Protein AF-A0AA38CQ23-F1 (afdb_monomer_lite)

Foldseek 3Di:
DCVQQWDQEDQDPVNVVVQVVQVVVPQDDEPEEDCDDDGGGYRHIDSAYHVRDGGDPVSVCVVPDPVPDDDDPPDDDDDDDDDDD

Structure (mmCIF, N/CA/C/O backbone):
data_AF-A0AA38CQ23-F1
#
_entry.id   AF-A0AA38CQ23-F1
#
loop_
_atom_site.group_PDB
_atom_site.id
_atom_site.type_symbol
_atom_site.label_atom_id
_atom_site.label_alt_id
_atom_site.label_comp_id
_atom_site.label_asym_id
_atom_site.label_entity_id
_atom_site.label_seq_id
_atom_site.pdbx_PDB_ins_code
_atom_site.Cartn_x
_atom_site.Cartn_y
_atom_site.Cartn_z
_atom_site.occupancy
_atom_site.B_iso_or_equiv
_atom_site.auth_seq_id
_atom_site.auth_comp_id
_atom_site.auth_asym_id
_atom_site.auth_atom_id
_atom_site.pdbx_PDB_model_num
ATOM 1 N N . VAL A 1 1 ? -0.015 9.245 7.860 1.00 78.50 1 VAL A N 1
ATOM 2 C CA . VAL A 1 1 ? -0.528 7.921 7.424 1.00 78.50 1 VAL A CA 1
ATOM 3 C C . VAL A 1 1 ? 0.533 7.205 6.615 1.00 78.50 1 VAL A C 1
ATOM 5 O O . VAL A 1 1 ? 1.031 6.201 7.099 1.00 78.50 1 VAL A O 1
ATOM 8 N N . GLU A 1 2 ? 0.926 7.741 5.456 1.00 76.88 2 GLU A N 1
ATOM 9 C CA . GLU A 1 2 ? 1.914 7.119 4.558 1.00 76.88 2 GLU A CA 1
ATOM 10 C C . GLU A 1 2 ? 3.235 6.781 5.255 1.00 76.88 2 GLU A C 1
ATOM 12 O O . GLU A 1 2 ? 3.683 5.655 5.135 1.00 76.88 2 GLU A O 1
ATOM 17 N N . GLU A 1 3 ? 3.780 7.661 6.097 1.00 83.19 3 GLU A N 1
ATOM 18 C CA . GLU A 1 3 ? 5.013 7.393 6.864 1.00 83.19 3 GLU A CA 1
ATOM 19 C C . GLU A 1 3 ? 4.971 6.111 7.723 1.00 83.19 3 GLU A C 1
ATOM 21 O O . GLU A 1 3 ? 6.001 5.486 7.955 1.00 83.19 3 GLU A O 1
ATOM 26 N N . LYS A 1 4 ? 3.787 5.698 8.196 1.00 89.25 4 LYS A N 1
ATOM 27 C CA . LYS A 1 4 ? 3.638 4.525 9.071 1.00 89.25 4 LYS A CA 1
ATOM 28 C C . LYS A 1 4 ? 3.459 3.225 8.300 1.00 89.25 4 LYS A C 1
ATOM 30 O O . LYS A 1 4 ? 3.863 2.175 8.786 1.00 89.25 4 LYS A O 1
ATOM 35 N N . VAL A 1 5 ? 2.782 3.283 7.153 1.00 93.75 5 VAL A N 1
ATOM 36 C CA . VAL A 1 5 ? 2.292 2.081 6.458 1.00 93.75 5 VAL A CA 1
ATOM 37 C C . VAL A 1 5 ? 2.799 1.940 5.032 1.00 93.75 5 VAL A C 1
ATOM 39 O O . VAL A 1 5 ? 2.671 0.860 4.471 1.00 93.75 5 VAL A O 1
ATOM 42 N N . ALA A 1 6 ? 3.351 2.995 4.439 1.00 95.19 6 ALA A N 1
ATOM 43 C CA . ALA A 1 6 ? 3.906 2.992 3.096 1.00 95.19 6 ALA A CA 1
ATOM 44 C C . ALA A 1 6 ? 5.430 3.126 3.160 1.00 95.19 6 ALA A C 1
ATOM 46 O O . ALA A 1 6 ? 5.986 3.944 3.885 1.00 95.19 6 ALA A O 1
ATOM 47 N N . ASN A 1 7 ? 6.104 2.311 2.363 1.00 95.06 7 ASN A N 1
ATOM 48 C CA . ASN A 1 7 ? 7.549 2.207 2.303 1.00 95.06 7 ASN A CA 1
ATOM 49 C C . ASN A 1 7 ? 8.004 2.317 0.850 1.00 95.06 7 ASN A C 1
ATOM 51 O O . ASN A 1 7 ? 7.311 1.874 -0.072 1.00 95.06 7 ASN A O 1
ATOM 55 N N . ARG A 1 8 ? 9.210 2.849 0.639 1.00 95.38 8 ARG A N 1
ATOM 56 C CA . ARG A 1 8 ? 9.894 2.698 -0.646 1.00 95.38 8 ARG A CA 1
ATOM 57 C C . ARG A 1 8 ? 10.300 1.229 -0.809 1.00 95.38 8 ARG A C 1
ATOM 5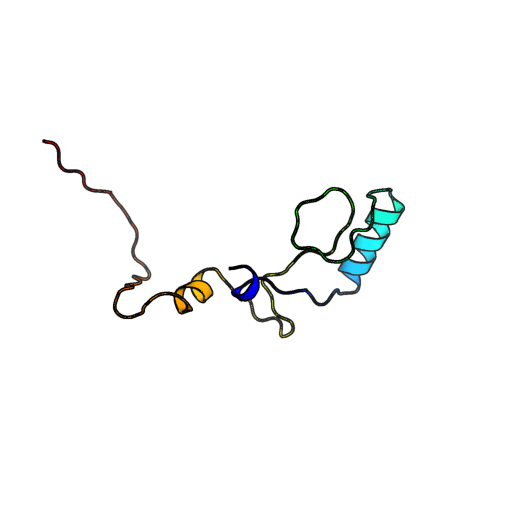9 O O . ARG A 1 8 ? 11.028 0.737 0.050 1.00 95.38 8 ARG A O 1
ATOM 66 N N . PRO A 1 9 ? 9.859 0.528 -1.866 1.00 95.75 9 PRO A N 1
ATOM 67 C CA . PRO A 1 9 ? 10.141 -0.892 -2.010 1.00 95.75 9 PRO A CA 1
ATOM 68 C C . PRO A 1 9 ? 11.589 -1.147 -2.435 1.00 95.75 9 PRO A C 1
ATOM 70 O O . PRO A 1 9 ? 12.210 -0.332 -3.123 1.00 95.75 9 PRO A O 1
ATOM 73 N N . ILE A 1 10 ? 12.084 -2.340 -2.109 1.00 95.56 10 ILE A N 1
ATOM 74 C CA . ILE A 1 10 ? 13.237 -2.931 -2.789 1.00 95.56 10 ILE A CA 1
ATOM 75 C C . ILE A 1 10 ? 12.744 -3.463 -4.139 1.00 95.56 10 ILE A C 1
ATOM 77 O O . ILE A 1 10 ? 11.856 -4.315 -4.191 1.00 95.56 10 ILE A O 1
ATOM 81 N N . VAL A 1 11 ? 13.296 -2.942 -5.235 1.00 96.12 11 VAL A N 1
ATOM 82 C CA . VAL A 1 11 ? 12.893 -3.323 -6.595 1.00 96.12 11 VAL A CA 1
ATOM 83 C C . VAL A 1 11 ? 13.647 -4.586 -7.012 1.00 96.12 11 VAL A C 1
ATOM 85 O O . VAL A 1 11 ? 14.876 -4.605 -7.032 1.00 96.12 11 VAL A O 1
ATOM 88 N N . GLY A 1 12 ? 12.901 -5.653 -7.304 1.00 96.31 12 GLY A N 1
ATOM 89 C CA . GLY A 1 12 ? 13.441 -6.920 -7.796 1.00 96.31 12 GLY A CA 1
ATOM 90 C C . GLY A 1 12 ? 13.571 -6.958 -9.319 1.00 96.31 12 GLY A C 1
ATOM 91 O O . GLY A 1 12 ? 13.017 -6.120 -10.026 1.00 96.31 12 GLY A O 1
ATOM 92 N N . GLN A 1 13 ? 14.258 -7.985 -9.827 1.00 98.25 13 GLN A N 1
ATOM 93 C CA . GLN A 1 13 ? 14.561 -8.139 -11.258 1.00 98.25 13 GLN A CA 1
ATOM 94 C C . GLN A 1 13 ? 13.315 -8.100 -12.151 1.00 98.25 13 GLN A C 1
ATOM 96 O O . GLN A 1 13 ? 13.334 -7.474 -13.205 1.00 98.25 13 GLN A O 1
ATOM 101 N N . TRP A 1 14 ? 12.224 -8.743 -11.725 1.00 98.31 14 TRP A N 1
ATOM 102 C CA . TRP A 1 14 ? 10.981 -8.751 -12.493 1.00 98.31 14 TRP A CA 1
ATOM 103 C C . TRP A 1 14 ? 10.355 -7.358 -12.584 1.00 98.31 14 TRP A C 1
ATOM 105 O O . TRP A 1 14 ? 9.949 -6.929 -13.658 1.00 98.31 14 TRP A O 1
ATOM 115 N N . GLN A 1 15 ? 10.309 -6.627 -11.471 1.00 98.12 15 GLN A N 1
ATOM 116 C CA . GLN A 1 15 ? 9.783 -5.266 -11.440 1.00 98.12 15 GLN A CA 1
ATOM 117 C C . GLN A 1 15 ? 10.641 -4.315 -12.281 1.00 98.12 15 GLN A C 1
ATOM 119 O O . GLN A 1 15 ? 10.073 -3.488 -12.986 1.00 98.12 15 GLN A O 1
ATOM 124 N N . THR A 1 16 ? 11.970 -4.460 -12.257 1.00 98.19 16 THR A N 1
ATOM 125 C CA . THR A 1 16 ? 12.873 -3.715 -13.148 1.00 98.19 16 THR A CA 1
ATOM 126 C C . THR A 1 16 ? 12.580 -4.024 -14.615 1.00 98.19 16 THR A C 1
ATOM 128 O O . THR A 1 16 ? 12.375 -3.105 -15.395 1.00 98.19 16 THR A O 1
ATOM 131 N N . ALA A 1 17 ? 12.460 -5.301 -14.988 1.00 98.56 17 ALA A N 1
ATOM 132 C CA . ALA A 1 17 ? 12.161 -5.680 -16.369 1.00 98.56 17 ALA A CA 1
ATOM 133 C C . ALA A 1 17 ? 10.815 -5.113 -16.858 1.00 98.56 17 ALA A C 1
ATOM 135 O O . ALA A 1 17 ? 10.712 -4.654 -17.991 1.00 98.56 17 ALA A O 1
ATOM 136 N N . VAL A 1 18 ? 9.786 -5.112 -16.002 1.00 98.25 18 VAL A N 1
ATOM 137 C CA . VAL A 1 18 ? 8.484 -4.503 -16.321 1.00 98.25 18 VAL A CA 1
ATOM 138 C C . VAL A 1 18 ? 8.595 -2.984 -16.447 1.00 98.25 18 VAL A C 1
ATOM 140 O O . VAL A 1 18 ? 8.020 -2.417 -17.370 1.00 98.25 18 VAL A O 1
ATOM 143 N N . HIS A 1 19 ? 9.319 -2.327 -15.539 1.00 98.38 19 HIS A N 1
ATOM 144 C CA . HIS A 1 19 ? 9.568 -0.887 -15.590 1.00 98.38 19 HIS A CA 1
ATOM 145 C C . HIS A 1 19 ? 10.219 -0.479 -16.918 1.00 98.38 19 HIS A C 1
ATOM 147 O O . HIS A 1 19 ? 9.702 0.391 -17.616 1.00 98.38 19 HIS A O 1
ATOM 153 N N . ASP A 1 20 ? 11.299 -1.161 -17.294 1.00 98.38 20 ASP A N 1
ATOM 154 C CA . ASP A 1 20 ? 12.053 -0.857 -18.509 1.00 98.38 20 ASP A CA 1
ATOM 155 C C . ASP A 1 20 ? 11.209 -1.135 -19.762 1.00 98.38 20 ASP A C 1
ATOM 157 O O . ASP A 1 20 ? 11.130 -0.293 -20.653 1.00 98.38 20 ASP A O 1
ATOM 161 N N . ALA A 1 21 ? 10.461 -2.245 -19.785 1.00 98.62 21 ALA A N 1
ATOM 162 C CA . ALA A 1 21 ? 9.554 -2.557 -20.887 1.00 98.62 21 ALA A CA 1
ATOM 163 C C . ALA A 1 21 ? 8.437 -1.513 -21.063 1.00 98.62 21 ALA A C 1
ATOM 165 O O . ALA A 1 21 ? 8.054 -1.219 -22.194 1.00 98.62 21 ALA A O 1
ATOM 166 N N . LEU A 1 22 ? 7.902 -0.948 -19.972 1.00 98.56 22 LEU A N 1
ATOM 167 C CA . LEU A 1 22 ? 6.894 0.118 -20.041 1.00 98.56 22 LEU A CA 1
ATOM 168 C C . LEU A 1 22 ? 7.464 1.384 -20.688 1.00 98.56 22 LEU A C 1
ATOM 170 O O . LEU A 1 22 ? 6.794 2.004 -21.517 1.00 98.56 22 LEU A O 1
ATOM 174 N N . ILE A 1 23 ? 8.704 1.740 -20.352 1.00 98.44 23 ILE A N 1
ATOM 175 C CA . ILE A 1 23 ? 9.411 2.860 -20.980 1.00 98.44 23 ILE A CA 1
ATOM 176 C C . ILE A 1 23 ? 9.653 2.566 -22.466 1.00 98.44 23 ILE A C 1
ATOM 178 O O . ILE A 1 23 ? 9.332 3.413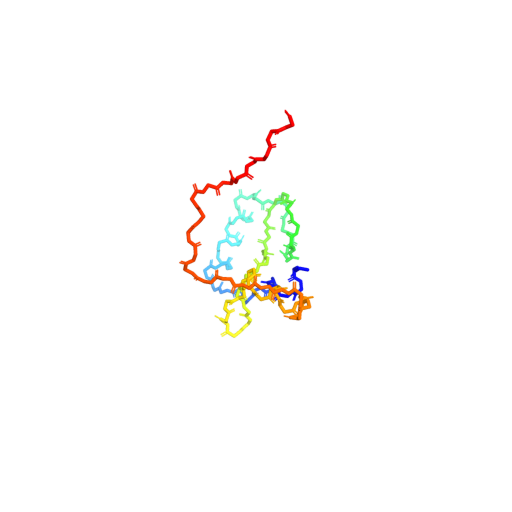 -23.303 1.00 98.44 23 ILE A O 1
ATOM 182 N N . ASP A 1 24 ? 10.127 1.364 -22.804 1.00 98.44 24 ASP A N 1
ATOM 183 C CA . ASP A 1 24 ? 10.424 0.947 -24.183 1.00 98.44 24 ASP A CA 1
ATOM 184 C C . ASP A 1 24 ? 9.195 0.997 -25.105 1.00 98.44 24 ASP A C 1
ATOM 186 O O . ASP A 1 24 ? 9.313 1.333 -26.285 1.00 98.44 24 ASP A O 1
ATOM 190 N N . VAL A 1 25 ? 7.998 0.708 -24.582 1.00 98.50 25 VAL A N 1
ATOM 191 C CA . VAL A 1 25 ? 6.737 0.799 -25.346 1.00 98.50 25 VAL A CA 1
ATOM 192 C C . VAL A 1 25 ? 6.075 2.182 -25.284 1.00 98.50 25 VAL A C 1
ATOM 194 O O . VAL A 1 25 ? 4.956 2.353 -25.771 1.00 98.50 25 VAL A O 1
ATOM 197 N N . GLY A 1 26 ? 6.755 3.186 -24.721 1.00 98.25 26 GLY A N 1
ATOM 198 C CA . GLY A 1 26 ? 6.338 4.589 -24.765 1.00 98.25 26 GLY A CA 1
ATOM 199 C C . GLY A 1 26 ? 5.457 5.058 -23.604 1.00 98.25 26 GLY A C 1
ATOM 200 O O . GLY A 1 26 ? 4.844 6.122 -23.707 1.00 98.25 26 GLY A O 1
ATOM 201 N N . VAL A 1 27 ? 5.390 4.325 -22.487 1.00 98.44 27 VAL A N 1
ATOM 202 C CA . VAL A 1 27 ? 4.719 4.789 -21.258 1.00 98.44 27 VAL A CA 1
ATOM 203 C C . VAL A 1 27 ? 5.655 5.736 -20.504 1.00 98.44 27 VAL A C 1
ATOM 205 O O . VAL A 1 27 ? 6.308 5.382 -19.525 1.00 98.44 27 VAL A O 1
ATOM 208 N N . VAL A 1 28 ? 5.742 6.966 -20.996 1.00 98.19 28 VAL A N 1
ATOM 209 C CA . VAL A 1 28 ? 6.667 8.007 -20.524 1.00 98.19 28 VAL A CA 1
ATOM 210 C C . VAL A 1 28 ? 5.905 9.184 -19.890 1.00 98.19 28 VAL A C 1
ATOM 212 O O . VAL A 1 28 ? 4.714 9.356 -20.171 1.00 98.19 28 VAL A O 1
ATOM 215 N N . PRO A 1 29 ? 6.545 10.014 -19.040 1.00 97.75 29 PRO A N 1
ATOM 216 C CA . PRO A 1 29 ? 7.953 9.972 -18.611 1.00 97.75 29 PRO A CA 1
ATOM 217 C C . PRO A 1 29 ? 8.257 8.853 -17.604 1.00 97.75 29 PRO A C 1
ATOM 219 O O . PRO A 1 29 ? 7.348 8.297 -16.990 1.00 97.75 29 PRO A O 1
ATOM 222 N N . ASP A 1 30 ? 9.543 8.541 -17.430 1.00 98.19 30 ASP A N 1
ATOM 223 C CA . ASP A 1 30 ? 10.027 7.844 -16.236 1.00 98.19 30 ASP A CA 1
ATOM 224 C C . ASP A 1 30 ? 10.029 8.837 -15.065 1.00 98.19 30 ASP A C 1
ATOM 226 O O . ASP A 1 30 ? 10.787 9.809 -15.050 1.00 98.19 30 ASP A O 1
ATOM 230 N N . ASN A 1 31 ? 9.138 8.616 -14.104 1.00 98.31 31 ASN A N 1
ATOM 231 C CA . ASN A 1 31 ? 8.982 9.463 -12.924 1.00 98.31 31 ASN A CA 1
ATOM 232 C C . ASN A 1 31 ? 9.834 8.991 -11.733 1.00 98.31 31 ASN A C 1
ATOM 234 O O . ASN A 1 31 ? 9.730 9.555 -10.640 1.00 98.31 31 ASN A O 1
ATOM 238 N N . GLY A 1 32 ? 10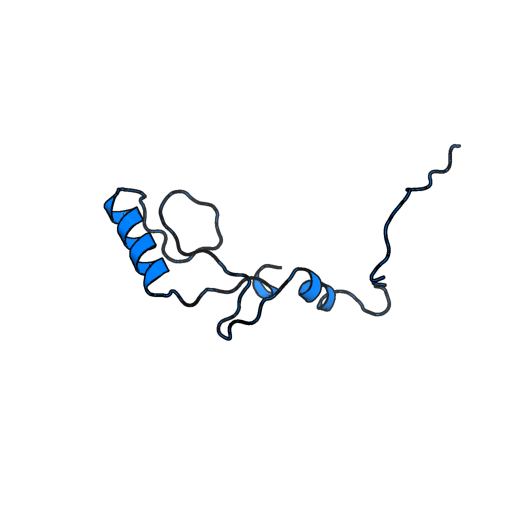.634 7.934 -11.892 1.00 97.44 32 GLY A N 1
ATOM 239 C CA . GLY A 1 32 ? 11.384 7.323 -10.804 1.00 97.44 32 GLY A CA 1
ATOM 240 C C . GLY A 1 32 ? 10.468 6.837 -9.677 1.00 97.44 32 GLY A C 1
ATOM 241 O O . GLY A 1 32 ? 9.458 6.173 -9.909 1.00 97.44 32 GLY A O 1
ATOM 242 N N . PHE A 1 33 ? 10.821 7.145 -8.426 1.00 96.88 33 PHE A N 1
ATOM 243 C CA . PHE A 1 33 ? 10.011 6.788 -7.259 1.00 96.88 33 PHE A CA 1
ATOM 244 C C . PHE A 1 33 ? 9.094 7.940 -6.834 1.00 96.88 33 PHE A C 1
ATOM 246 O O . PHE A 1 33 ? 9.586 9.020 -6.510 1.00 96.88 33 PHE A O 1
ATOM 253 N N . THR A 1 34 ? 7.784 7.691 -6.746 1.00 96.25 34 THR A N 1
ATOM 254 C CA . THR A 1 34 ? 6.824 8.640 -6.157 1.00 96.25 34 THR A CA 1
ATOM 255 C C . THR A 1 34 ? 5.555 7.958 -5.635 1.00 96.25 34 THR A C 1
ATOM 257 O O . THR A 1 34 ? 5.061 6.968 -6.198 1.00 96.25 34 THR A O 1
ATOM 260 N N . TYR A 1 35 ? 4.982 8.520 -4.569 1.00 94.94 35 TYR A N 1
ATOM 261 C CA . TYR A 1 35 ? 3.662 8.137 -4.064 1.00 94.94 35 TYR A CA 1
ATOM 262 C C . TYR A 1 35 ? 2.524 8.680 -4.940 1.00 94.94 35 TYR A C 1
ATOM 264 O O . TYR A 1 35 ? 1.475 8.042 -5.034 1.00 94.94 35 TYR A O 1
ATOM 272 N N . ASP A 1 36 ? 2.760 9.760 -5.684 1.00 96.06 36 ASP A N 1
ATOM 273 C CA . ASP A 1 36 ? 1.720 10.485 -6.414 1.00 96.06 36 ASP A CA 1
ATOM 274 C C . ASP A 1 36 ? 1.125 9.685 -7.569 1.00 96.06 36 ASP A C 1
ATOM 276 O O . ASP A 1 36 ? 1.818 8.951 -8.280 1.00 96.06 36 ASP A O 1
ATOM 280 N N . HIS A 1 37 ? -0.174 9.849 -7.800 1.00 96.75 37 HIS A N 1
ATOM 281 C CA . HIS A 1 37 ? -0.817 9.323 -8.996 1.00 96.75 37 HIS A CA 1
ATOM 282 C C . HIS A 1 37 ? -0.624 10.298 -10.163 1.00 96.75 37 HIS A C 1
ATOM 284 O O . HIS A 1 37 ? -1.312 11.313 -10.253 1.00 96.75 37 HIS A O 1
ATOM 290 N N . ILE A 1 38 ? 0.324 9.983 -11.043 1.00 97.56 38 ILE A N 1
ATOM 291 C CA . ILE A 1 38 ? 0.703 10.790 -12.207 1.00 97.56 38 ILE A CA 1
ATOM 292 C C . ILE A 1 38 ? 0.888 9.897 -13.439 1.00 97.56 38 ILE A C 1
ATOM 294 O O . ILE A 1 38 ? 1.104 8.692 -13.308 1.00 97.56 38 ILE A O 1
ATOM 298 N N . SER A 1 39 ? 0.783 10.488 -14.632 1.00 97.94 39 SER A N 1
ATOM 299 C CA . SER A 1 39 ? 0.983 9.780 -15.903 1.00 97.94 39 SER A CA 1
ATOM 300 C C . SER A 1 39 ? 2.448 9.375 -16.111 1.00 97.94 39 SER A C 1
ATOM 302 O O . SER A 1 39 ? 3.357 10.079 -15.673 1.00 97.94 39 SER A O 1
ATOM 304 N N . GLY A 1 40 ? 2.669 8.282 -16.843 1.00 98.00 40 GLY A N 1
ATOM 305 C CA . GLY A 1 40 ? 3.993 7.730 -17.142 1.00 98.00 40 GLY A CA 1
ATOM 306 C C . GLY A 1 40 ? 4.326 6.492 -16.309 1.00 98.00 40 GLY A C 1
ATOM 307 O O . GLY A 1 40 ? 3.455 5.900 -15.667 1.00 98.00 40 GLY A O 1
ATOM 308 N N . THR A 1 41 ? 5.595 6.096 -16.331 1.00 98.62 41 THR A N 1
ATOM 309 C CA . THR A 1 41 ? 6.104 4.944 -15.578 1.00 98.62 41 THR A CA 1
ATOM 310 C C . THR A 1 41 ? 6.664 5.411 -14.239 1.00 98.62 41 THR A C 1
ATOM 312 O O . THR A 1 41 ? 7.252 6.487 -14.146 1.00 98.62 41 THR A O 1
ATOM 315 N N . LYS A 1 42 ? 6.427 4.645 -13.168 1.00 98.19 42 LYS A N 1
ATOM 316 C CA . LYS A 1 42 ? 6.951 4.947 -11.831 1.00 98.19 42 LYS A CA 1
ATOM 317 C C . LYS A 1 42 ? 7.114 3.699 -10.972 1.00 98.19 42 LYS A C 1
ATOM 319 O O . LYS A 1 42 ? 6.380 2.722 -11.125 1.00 98.19 42 LYS A O 1
ATOM 324 N N . ILE A 1 43 ? 7.981 3.794 -9.971 1.00 98.19 43 ILE A N 1
ATOM 325 C CA . ILE A 1 43 ? 7.986 2.916 -8.801 1.00 98.19 43 ILE A CA 1
ATOM 326 C C . ILE A 1 43 ? 7.131 3.567 -7.707 1.00 98.19 43 ILE A C 1
ATOM 328 O O . ILE A 1 43 ? 7.427 4.662 -7.230 1.00 98.19 43 ILE A O 1
ATOM 332 N N . GLY A 1 44 ? 6.047 2.898 -7.318 1.00 96.19 44 GLY A N 1
ATOM 333 C CA . GLY A 1 44 ? 5.166 3.344 -6.236 1.00 96.19 44 GLY A CA 1
ATOM 334 C C . GLY A 1 44 ? 5.622 2.891 -4.847 1.00 96.19 44 GLY A C 1
ATOM 335 O O . GLY A 1 44 ? 6.563 2.112 -4.697 1.00 96.19 44 GLY A O 1
ATOM 336 N N . GLY A 1 45 ? 4.910 3.359 -3.821 1.00 95.62 45 GLY A N 1
ATOM 337 C CA . GLY A 1 45 ? 5.042 2.846 -2.459 1.00 95.62 45 GLY A CA 1
ATOM 338 C C . GLY A 1 45 ? 4.519 1.416 -2.303 1.00 95.62 45 GLY A C 1
ATOM 339 O O . GLY A 1 45 ? 3.652 0.967 -3.052 1.00 95.62 45 GLY A O 1
ATOM 340 N N . SER A 1 46 ? 5.018 0.718 -1.289 1.00 96.06 46 SER A N 1
ATOM 341 C CA . SER A 1 46 ? 4.568 -0.613 -0.879 1.00 96.06 46 SER A CA 1
ATOM 342 C C . SER A 1 46 ? 4.178 -0.614 0.593 1.00 96.06 46 SER A C 1
ATOM 344 O O . SER A 1 46 ? 4.779 0.087 1.400 1.00 96.06 46 SER A O 1
ATOM 346 N N . ILE A 1 47 ? 3.209 -1.446 0.966 1.00 96.94 47 ILE A N 1
ATOM 347 C CA . ILE A 1 47 ? 2.894 -1.699 2.379 1.00 96.94 47 ILE A CA 1
ATOM 348 C C . ILE A 1 47 ? 3.832 -2.720 3.032 1.00 96.94 47 ILE A C 1
ATOM 350 O O . ILE A 1 47 ? 3.708 -3.002 4.219 1.00 96.94 47 ILE A O 1
ATOM 354 N N . PHE A 1 48 ? 4.752 -3.300 2.264 1.00 96.69 48 PHE A N 1
ATOM 355 C CA . PHE A 1 48 ? 5.823 -4.133 2.795 1.00 96.69 48 PHE A CA 1
ATOM 356 C C . PHE A 1 48 ? 7.060 -3.282 3.071 1.00 96.69 48 PHE A C 1
ATOM 358 O O . PHE A 1 48 ? 7.481 -2.516 2.202 1.00 96.69 48 PHE A O 1
ATOM 365 N N . ASP A 1 49 ? 7.636 -3.427 4.263 1.00 94.75 49 ASP A N 1
ATOM 366 C CA . ASP A 1 49 ? 8.915 -2.811 4.611 1.00 94.75 49 ASP A CA 1
ATOM 367 C C . ASP A 1 49 ? 10.101 -3.532 3.935 1.00 94.75 49 ASP A C 1
ATOM 369 O O . ASP A 1 49 ? 9.962 -4.573 3.286 1.00 94.75 49 ASP A O 1
ATOM 373 N N . ASN A 1 50 ? 11.309 -2.998 4.126 1.00 93.31 50 ASN A N 1
ATOM 374 C CA . ASN A 1 50 ? 12.543 -3.570 3.574 1.00 93.31 50 ASN A CA 1
ATOM 375 C C . ASN A 1 50 ? 12.909 -4.953 4.149 1.00 93.31 50 ASN A C 1
ATOM 377 O O . ASN A 1 50 ? 13.803 -5.613 3.624 1.00 93.31 50 ASN A O 1
ATOM 381 N N . LYS A 1 51 ? 12.257 -5.386 5.234 1.00 95.25 51 LYS A N 1
ATOM 382 C CA . LYS A 1 51 ? 12.420 -6.713 5.844 1.00 95.25 51 LYS A CA 1
ATOM 383 C C . LYS A 1 51 ? 11.331 -7.692 5.388 1.00 95.25 51 LYS A C 1
ATOM 385 O O . LYS A 1 51 ? 11.362 -8.851 5.792 1.00 95.25 51 LYS A O 1
ATOM 390 N N . GLY A 1 52 ? 10.387 -7.248 4.555 1.00 94.38 52 GLY A N 1
ATOM 391 C CA . GLY A 1 52 ? 9.253 -8.041 4.090 1.00 94.38 52 GLY A CA 1
ATOM 392 C C . GLY A 1 52 ? 8.083 -8.110 5.077 1.00 94.38 52 GLY A C 1
ATOM 393 O O . GLY A 1 52 ? 7.161 -8.895 4.855 1.00 94.38 52 GLY A O 1
ATOM 394 N N . ASN A 1 53 ? 8.072 -7.305 6.144 1.00 96.44 53 ASN A N 1
ATOM 395 C CA . ASN A 1 53 ? 6.921 -7.215 7.040 1.00 96.44 53 ASN A CA 1
ATOM 396 C C . ASN A 1 53 ? 5.828 -6.369 6.398 1.00 96.44 53 ASN A C 1
ATOM 398 O O . ASN A 1 53 ? 6.090 -5.299 5.851 1.00 96.44 53 ASN A O 1
ATOM 402 N N . ARG A 1 54 ? 4.584 -6.836 6.492 1.00 96.50 54 ARG A N 1
ATOM 403 C CA . ARG A 1 54 ? 3.420 -6.105 5.994 1.00 96.50 54 ARG A CA 1
ATOM 404 C C . ARG A 1 54 ? 2.895 -5.148 7.060 1.00 96.50 54 ARG A C 1
ATOM 406 O O . ARG A 1 54 ? 2.459 -5.603 8.113 1.00 96.50 54 ARG A O 1
ATOM 413 N N . HIS A 1 55 ? 2.831 -3.867 6.729 1.00 96.94 55 HIS A N 1
ATOM 414 C CA . HIS A 1 55 ? 2.158 -2.837 7.511 1.00 96.94 55 HIS A CA 1
ATOM 415 C C . HIS A 1 55 ? 0.720 -2.643 7.033 1.00 96.94 55 HIS A C 1
ATOM 417 O O . HIS A 1 55 ? 0.410 -2.763 5.845 1.00 96.94 55 HIS A O 1
ATOM 423 N N . THR A 1 56 ? -0.201 -2.390 7.959 1.00 95.88 56 THR A N 1
ATOM 424 C CA . THR A 1 56 ? -1.635 -2.333 7.649 1.00 95.88 56 THR A CA 1
ATOM 425 C C . THR A 1 56 ? -2.312 -1.120 8.267 1.00 95.88 56 THR A C 1
ATOM 427 O O . THR A 1 56 ? -1.728 -0.400 9.068 1.00 95.88 56 THR A O 1
ATOM 430 N N . ALA A 1 57 ? -3.592 -0.915 7.946 1.00 96.25 57 ALA A N 1
ATOM 431 C CA . ALA A 1 57 ? -4.396 0.101 8.620 1.00 96.25 57 ALA A CA 1
ATOM 432 C C . ALA A 1 57 ? -4.491 -0.120 10.145 1.00 96.25 57 ALA A C 1
ATOM 434 O O . ALA A 1 57 ? -4.700 0.845 10.873 1.00 96.25 57 ALA A O 1
ATOM 435 N N . ALA A 1 58 ? -4.313 -1.353 10.641 1.00 96.06 58 ALA A N 1
ATOM 436 C CA . ALA A 1 58 ? -4.307 -1.625 12.078 1.00 96.06 58 ALA A CA 1
ATOM 437 C C . ALA A 1 58 ? -3.103 -0.980 12.787 1.00 96.06 58 ALA A C 1
ATOM 439 O O . ALA A 1 58 ? -3.234 -0.546 13.926 1.00 96.06 58 ALA A O 1
ATOM 440 N N . ASP A 1 59 ? -1.966 -0.830 12.106 1.00 95.94 59 ASP A N 1
ATOM 441 C CA . ASP A 1 59 ? -0.762 -0.181 12.637 1.00 95.94 59 ASP A CA 1
ATOM 442 C C . ASP A 1 59 ? -1.010 1.305 12.947 1.00 95.94 59 ASP A C 1
ATOM 444 O O . ASP A 1 59 ? -0.351 1.890 13.804 1.00 95.94 59 ASP A O 1
ATOM 448 N N . LEU A 1 60 ? -1.993 1.926 12.286 1.00 96.50 60 LEU A N 1
ATOM 449 C CA . LEU A 1 60 ? -2.389 3.310 12.557 1.00 96.50 60 LEU A CA 1
ATOM 450 C C . LEU A 1 60 ? -3.130 3.460 13.892 1.00 96.50 60 LEU A C 1
ATOM 452 O O . LEU A 1 60 ? -3.193 4.572 14.415 1.00 96.50 60 LEU A O 1
ATOM 456 N N . LEU A 1 61 ? -3.660 2.370 14.466 1.00 95.88 61 LEU A N 1
ATOM 4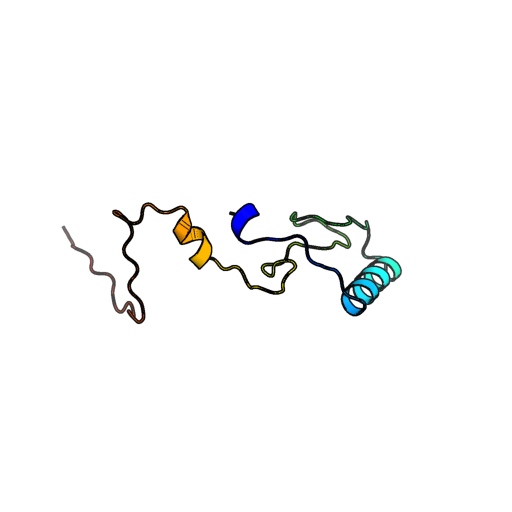57 C CA . LEU A 1 61 ? -4.285 2.395 15.793 1.00 95.88 61 LEU A CA 1
ATOM 458 C C . LEU A 1 61 ? -3.280 2.782 16.887 1.00 95.88 61 LEU A C 1
ATOM 460 O O . LEU A 1 61 ? -3.697 3.295 17.921 1.00 95.88 61 LEU A O 1
ATOM 464 N N . GLU A 1 62 ? -1.976 2.605 16.644 1.00 94.19 62 GLU A N 1
ATOM 465 C CA . GLU A 1 62 ? -0.896 3.043 17.538 1.00 94.19 62 GLU A CA 1
ATOM 466 C C . GLU A 1 62 ? -0.899 4.561 17.776 1.00 94.19 62 GLU A C 1
ATOM 468 O O . GLU A 1 62 ? -0.506 5.018 18.845 1.00 94.19 62 GLU A O 1
ATOM 473 N N . TYR A 1 63 ? -1.392 5.352 16.817 1.00 94.69 63 TYR A N 1
ATOM 474 C CA . TYR A 1 63 ? -1.552 6.798 16.994 1.00 94.69 63 TYR A CA 1
ATOM 475 C C . TYR A 1 63 ? -2.809 7.179 17.792 1.00 94.69 63 TYR A C 1
ATOM 477 O O . TYR A 1 63 ? -2.985 8.343 18.155 1.00 94.69 63 TYR A O 1
ATOM 485 N N . GLY A 1 64 ? -3.707 6.226 18.053 1.00 94.81 64 GLY A N 1
ATOM 486 C CA . GLY A 1 64 ? -4.893 6.437 18.874 1.00 94.81 64 GLY A CA 1
ATOM 487 C C . GLY A 1 64 ? -4.558 6.479 20.365 1.00 94.81 64 GLY A C 1
ATOM 488 O O . GLY A 1 64 ? -3.619 5.843 20.831 1.00 94.81 64 GLY A O 1
ATOM 489 N N . ASN A 1 65 ? -5.363 7.194 21.156 1.00 97.25 65 ASN A N 1
ATOM 490 C CA . ASN A 1 65 ? -5.249 7.114 22.611 1.00 97.25 65 ASN A CA 1
ATOM 491 C C . ASN A 1 65 ? -5.840 5.773 23.098 1.00 97.25 65 ASN A C 1
ATOM 493 O O . ASN A 1 65 ? -7.060 5.598 23.000 1.00 97.25 65 ASN A O 1
ATOM 497 N N . PRO A 1 66 ? -5.041 4.863 23.688 1.00 96.00 66 PRO A N 1
ATOM 498 C CA . PRO A 1 66 ? -5.513 3.536 24.084 1.00 96.00 66 PRO A CA 1
ATOM 499 C C . PRO A 1 66 ? -6.569 3.570 25.198 1.00 96.00 66 PRO A C 1
ATOM 501 O O . PRO A 1 66 ? -7.366 2.649 25.314 1.00 96.00 66 PRO A O 1
ATOM 504 N N . GLN A 1 67 ? -6.629 4.639 25.996 1.00 97.56 67 GLN A N 1
ATOM 505 C CA . GLN A 1 67 ? -7.637 4.809 27.054 1.00 97.56 67 GLN A CA 1
ATOM 506 C C . GLN A 1 67 ? -8.999 5.251 26.499 1.00 97.56 67 GLN A C 1
ATOM 508 O O . GLN A 1 67 ? -9.999 5.208 27.210 1.00 97.56 67 GLN A O 1
ATOM 513 N N . LYS A 1 68 ? -9.038 5.713 25.244 1.00 97.75 68 LYS A N 1
ATOM 514 C CA . LYS A 1 68 ? -10.243 6.217 24.566 1.00 97.75 68 LYS A CA 1
ATOM 515 C C . LYS A 1 68 ? -10.623 5.391 23.335 1.00 97.75 68 LYS A C 1
ATOM 517 O O . LYS A 1 68 ? -11.577 5.738 22.646 1.00 97.75 68 LYS A O 1
ATOM 522 N N . LEU A 1 69 ? -9.877 4.326 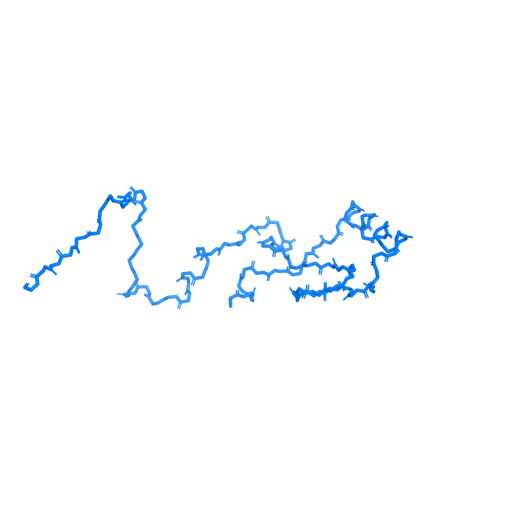23.045 1.00 97.44 69 LEU A N 1
ATOM 523 C CA . LEU A 1 69 ? -10.066 3.472 21.881 1.00 97.44 69 LEU A CA 1
ATOM 524 C C . LEU A 1 69 ? -10.433 2.061 22.341 1.00 97.44 69 LEU A C 1
ATOM 526 O O . LEU A 1 69 ? -9.704 1.434 23.102 1.00 97.44 69 LEU A O 1
ATOM 530 N N . THR A 1 70 ? -11.558 1.541 21.854 1.00 97.06 70 THR A N 1
ATOM 531 C CA . THR A 1 70 ? -11.979 0.155 22.094 1.00 97.06 70 THR A CA 1
ATOM 532 C C . THR A 1 70 ? -12.075 -0.571 20.764 1.00 97.06 70 THR A C 1
ATOM 534 O O . THR A 1 70 ? -12.783 -0.131 19.861 1.00 97.06 70 THR A O 1
ATOM 537 N N . VAL A 1 71 ? -11.368 -1.694 20.648 1.00 96.56 71 VAL A N 1
ATOM 538 C CA . VAL A 1 71 ? -11.370 -2.537 19.449 1.00 96.56 71 VAL A CA 1
ATOM 539 C C . VAL A 1 71 ? -12.018 -3.869 19.799 1.00 96.56 71 VAL A C 1
ATOM 541 O O . VAL A 1 71 ? -11.522 -4.602 20.652 1.00 96.56 71 VAL A O 1
ATOM 544 N N . LEU A 1 72 ? -13.131 -4.182 19.137 1.00 97.62 72 LEU A N 1
ATOM 545 C CA . LEU A 1 72 ? -13.840 -5.449 19.302 1.00 97.62 72 LEU A CA 1
ATOM 546 C C . LEU A 1 72 ? -13.554 -6.347 18.098 1.00 97.62 72 LEU A C 1
ATOM 548 O O . LEU A 1 72 ? -13.903 -6.018 16.966 1.00 97.62 72 LEU A O 1
ATOM 552 N N . LEU A 1 73 ? -12.910 -7.489 18.339 1.00 97.56 73 LEU A N 1
ATOM 553 C CA . LEU A 1 73 ? -12.623 -8.482 17.305 1.00 97.56 73 LEU A CA 1
ATOM 554 C C . LEU A 1 73 ? -13.770 -9.488 17.197 1.00 97.56 73 LEU A C 1
ATOM 556 O O . LEU A 1 73 ? -14.430 -9.793 18.187 1.00 97.56 73 LEU A O 1
ATOM 560 N N . ARG A 1 74 ? -13.978 -10.041 15.995 1.00 97.56 74 ARG A N 1
ATOM 561 C CA . ARG A 1 74 ? -15.042 -11.028 15.712 1.00 97.56 74 ARG A CA 1
ATOM 562 C C . ARG A 1 74 ? -16.459 -10.517 16.034 1.00 97.56 74 ARG A C 1
ATOM 564 O O . ARG A 1 74 ? -17.357 -11.310 16.297 1.00 97.56 74 ARG A O 1
ATOM 571 N N . ALA A 1 75 ? -16.664 -9.203 15.991 1.00 97.38 75 ALA A N 1
ATOM 572 C CA . ALA A 1 75 ? -17.955 -8.564 16.206 1.00 97.38 75 ALA A CA 1
ATOM 573 C C . ALA A 1 75 ? -18.620 -8.255 14.854 1.00 97.38 75 ALA A C 1
ATOM 575 O O . ALA A 1 75 ? -18.192 -7.353 14.138 1.00 97.38 75 ALA A O 1
ATOM 576 N N . THR A 1 76 ? -19.661 -9.009 14.492 1.00 97.81 76 THR A N 1
ATOM 577 C CA . THR A 1 76 ? -20.436 -8.754 13.265 1.00 97.81 76 THR A CA 1
ATOM 578 C C . THR A 1 76 ? -21.499 -7.692 13.544 1.00 97.81 76 THR A C 1
ATOM 580 O O . THR A 1 76 ? -22.316 -7.854 14.449 1.00 97.81 76 THR A O 1
ATOM 583 N N . VAL A 1 77 ? -21.505 -6.597 12.780 1.00 96.88 77 VAL A N 1
ATOM 584 C CA . VAL A 1 77 ? -22.511 -5.531 12.917 1.00 96.88 77 VAL A CA 1
ATOM 585 C C . VAL A 1 77 ? -23.778 -5.928 12.154 1.00 96.88 77 VAL A C 1
ATOM 587 O O . VAL A 1 77 ? -23.739 -6.070 10.937 1.00 96.88 77 VAL A O 1
ATOM 590 N N . HIS A 1 78 ? -24.904 -6.102 12.856 1.00 97.50 78 HIS A N 1
ATOM 591 C CA . HIS A 1 78 ? -26.170 -6.557 12.252 1.00 97.50 78 HIS A CA 1
ATOM 592 C C . HIS A 1 78 ? -27.145 -5.431 11.899 1.00 97.50 78 HIS A C 1
ATOM 594 O O . HIS A 1 78 ? -27.819 -5.487 10.874 1.00 97.50 78 HIS A O 1
ATOM 600 N N . LYS A 1 79 ? -27.271 -4.426 12.767 1.00 96.75 79 LYS A N 1
ATOM 601 C CA . LYS A 1 79 ? -28.224 -3.327 12.606 1.00 96.75 79 LYS A CA 1
ATOM 602 C C . LYS A 1 79 ? -27.698 -2.086 13.312 1.00 96.75 79 LYS A C 1
ATOM 604 O O . LYS A 1 79 ? -27.118 -2.184 14.390 1.00 96.75 79 LYS A O 1
ATOM 609 N N . VAL A 1 80 ? -27.964 -0.927 12.718 1.00 95.94 80 VAL A N 1
ATOM 610 C CA . VAL A 1 80 ? -27.844 0.370 13.387 1.00 95.94 80 VAL A CA 1
ATOM 611 C C . VAL A 1 80 ? -29.216 0.740 13.952 1.00 95.94 80 VAL A C 1
ATOM 613 O O . VAL A 1 80 ? -30.221 0.692 13.238 1.00 95.94 80 VAL A O 1
ATOM 616 N N . SER A 1 81 ? -29.275 1.052 15.244 1.00 94.75 81 SER A N 1
ATOM 617 C CA . SER A 1 81 ? -30.509 1.474 15.914 1.00 94.75 81 SER A CA 1
ATOM 618 C C . SER A 1 81 ? -30.681 2.986 15.807 1.00 94.75 81 SER A C 1
ATOM 620 O O . SER A 1 81 ? -29.740 3.734 16.058 1.00 94.75 81 SER A O 1
ATOM 622 N N . PHE A 1 82 ? -31.892 3.425 15.474 1.00 96.06 82 PHE A N 1
ATOM 623 C CA . PHE A 1 82 ? -32.270 4.835 15.398 1.00 96.06 82 PHE A CA 1
ATOM 624 C C . PHE A 1 82 ? -33.412 5.104 16.380 1.00 96.06 82 PHE A C 1
ATOM 626 O O . PHE A 1 82 ? -34.278 4.247 16.558 1.00 96.06 82 PHE A O 1
ATOM 633 N N . TYR A 1 83 ? -33.424 6.292 16.982 1.00 91.62 83 TYR A N 1
ATOM 634 C CA . TYR A 1 83 ? -34.575 6.801 17.726 1.00 91.62 83 TYR A CA 1
ATOM 635 C C . TYR A 1 83 ? -35.358 7.755 16.820 1.00 91.62 83 TYR A C 1
ATOM 637 O O . TYR A 1 83 ? -34.760 8.614 16.173 1.00 91.62 83 TYR A O 1
ATOM 645 N N . THR A 1 84 ? -36.678 7.603 16.761 1.00 78.75 84 THR A N 1
ATOM 646 C CA . THR A 1 84 ? -37.587 8.572 16.134 1.00 78.75 84 THR A CA 1
ATOM 647 C C . THR A 1 84 ? -38.103 9.535 17.199 1.00 78.75 84 THR A C 1
ATOM 649 O O . THR A 1 84 ? -38.451 9.083 18.291 1.00 78.75 84 THR A O 1
ATOM 652 N N . GLN A 1 85 ? -38.110 10.835 16.886 1.00 64.38 85 GLN A N 1
ATOM 653 C CA . GLN A 1 85 ? -38.805 11.856 17.679 1.00 64.38 85 GLN A CA 1
ATOM 654 C C . GLN A 1 85 ? -40.316 11.755 17.481 1.00 64.38 85 GLN A C 1
ATOM 656 O O . GLN A 1 85 ? -40.723 11.376 16.358 1.00 64.38 85 GLN A O 1
#

InterPro domains:
  IPR051871 GMC Oxidoreductase-Related Enzymes [PTHR45968] (1-83)

Organism: Taxus chinensis (NCBI:txid29808)

Secondary stru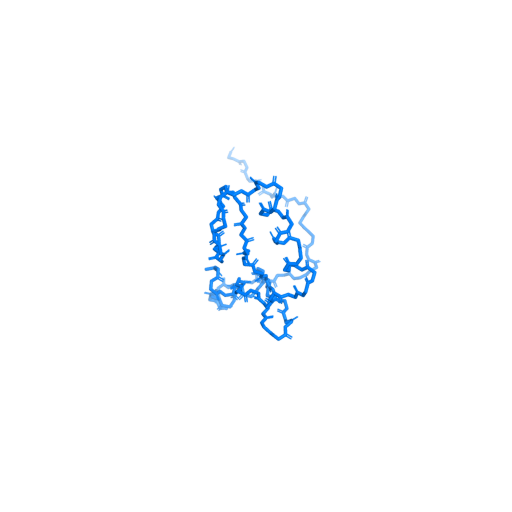cture (DSSP, 8-state):
-HHHH-BPPPPPHHHHHHHHHHHHTT---EEEE-SS--SSEEE--BSB-TTSPBP-GGGGGGGS-TTT----TT-----------

pLDDT: mean 95.47, std 5.28, range [64.38, 98.62]

Sequence (85 aa):
VEEKVANRPIVGQWQTAVHDALIDVGVVPDNGFTYDHISGTKIGGSIFDNKGNRHTAADLLEYGNPQKLTVLLRATVHKVSFYTQ

Radius of gyration: 20.26 Å; chains: 1; bounding box: 53×23×52 Å